Protein AF-B5B8T0-F1 (afdb_monomer_lite)

Foldseek 3Di:
DDDDPCVVVVWDWDDDPPDTHIPDDDPPDDPPPQPPVSVVVVVVVVD

Structure (mmCIF, N/CA/C/O backbone):
data_AF-B5B8T0-F1
#
_entry.id   AF-B5B8T0-F1
#
loop_
_atom_site.group_PDB
_atom_site.id
_atom_site.type_symbol
_atom_site.label_atom_id
_atom_site.label_alt_id
_atom_site.label_comp_id
_atom_site.label_asym_id
_atom_site.label_entity_id
_atom_site.label_seq_id
_atom_site.pdbx_PDB_ins_code
_atom_site.Cartn_x
_atom_site.Cartn_y
_atom_site.Cartn_z
_atom_site.occupancy
_atom_site.B_iso_or_equiv
_atom_site.auth_seq_id
_atom_site.auth_comp_id
_atom_site.auth_asym_id
_atom_site.auth_atom_id
_atom_site.pdbx_PDB_model_num
ATOM 1 N N . MET A 1 1 ? 1.658 -4.111 -28.114 1.00 71.06 1 MET A N 1
ATOM 2 C CA . MET A 1 1 ? 1.303 -2.930 -27.299 1.00 71.06 1 MET A CA 1
ATOM 3 C C . MET A 1 1 ? 2.526 -2.571 -26.479 1.00 71.06 1 MET A C 1
ATOM 5 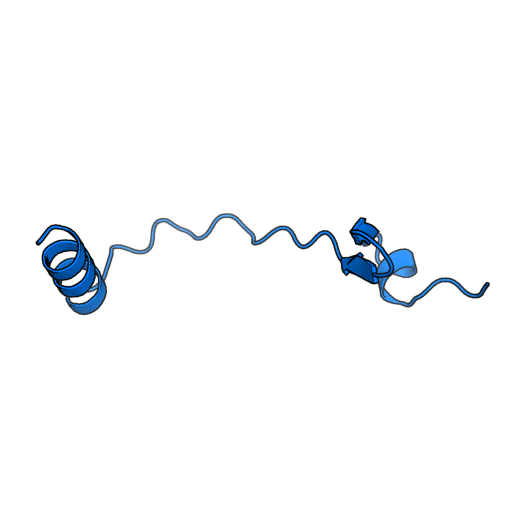O O . MET A 1 1 ? 3.235 -3.491 -26.083 1.00 71.06 1 MET A O 1
ATOM 9 N N . ALA A 1 2 ? 2.830 -1.284 -26.316 1.00 83.00 2 ALA A N 1
ATOM 10 C CA . ALA A 1 2 ? 3.887 -0.881 -25.394 1.00 83.00 2 ALA A CA 1
ATOM 11 C C . ALA A 1 2 ? 3.467 -1.280 -23.975 1.00 83.00 2 ALA A C 1
ATOM 13 O O . ALA A 1 2 ? 2.284 -1.163 -23.646 1.00 83.00 2 ALA A O 1
ATOM 14 N N . LYS A 1 3 ? 4.411 -1.790 -23.180 1.00 81.12 3 LYS A N 1
ATOM 15 C CA . LYS A 1 3 ? 4.161 -2.047 -21.762 1.00 81.12 3 LYS A CA 1
ATOM 16 C C . LYS A 1 3 ? 3.858 -0.720 -21.081 1.00 81.12 3 LYS A C 1
ATOM 18 O O . LYS A 1 3 ? 4.450 0.302 -21.430 1.00 81.12 3 LYS A O 1
ATOM 23 N N . SER A 1 4 ? 2.918 -0.721 -20.144 1.00 88.50 4 SER A N 1
ATOM 24 C CA . SER A 1 4 ? 2.748 0.452 -19.293 1.00 88.50 4 SER A CA 1
ATOM 25 C C . SER A 1 4 ? 3.935 0.557 -18.330 1.00 88.50 4 SER A C 1
ATOM 27 O O . SER A 1 4 ? 4.548 -0.450 -17.971 1.00 88.50 4 SER A O 1
ATOM 29 N N . LEU A 1 5 ? 4.228 1.769 -17.854 1.00 92.19 5 LEU A N 1
ATOM 30 C CA . LEU A 1 5 ? 5.239 1.995 -16.813 1.00 92.19 5 LEU A CA 1
ATOM 31 C C . LEU A 1 5 ? 5.014 1.084 -15.591 1.00 92.19 5 LEU A C 1
ATOM 33 O O . LEU A 1 5 ? 5.961 0.620 -14.966 1.00 92.19 5 LEU A O 1
ATOM 37 N N . PHE A 1 6 ? 3.753 0.802 -15.259 1.00 90.44 6 PHE A N 1
ATOM 38 C CA . PHE A 1 6 ? 3.408 -0.069 -14.142 1.00 90.44 6 PHE A CA 1
ATOM 39 C C . PHE A 1 6 ? 3.857 -1.517 -14.378 1.00 90.44 6 PHE A C 1
ATOM 41 O O . PHE A 1 6 ? 4.413 -2.124 -13.469 1.00 90.44 6 PHE A O 1
ATOM 48 N N . GLU A 1 7 ? 3.692 -2.052 -15.592 1.00 91.25 7 GLU A N 1
ATOM 49 C CA . GLU A 1 7 ? 4.180 -3.395 -15.948 1.00 91.25 7 GLU A CA 1
ATOM 50 C C . GLU A 1 7 ? 5.711 -3.462 -15.978 1.00 91.25 7 GLU A C 1
ATOM 52 O O . GLU A 1 7 ? 6.297 -4.483 -15.620 1.00 91.25 7 GLU A O 1
ATOM 57 N N . GLU A 1 8 ? 6.375 -2.378 -16.388 1.00 93.00 8 GLU A N 1
ATOM 58 C CA . GLU A 1 8 ? 7.840 -2.279 -16.368 1.00 93.00 8 GLU A CA 1
ATOM 59 C C . GLU A 1 8 ? 8.400 -2.285 -14.941 1.00 93.00 8 GLU A C 1
ATOM 61 O O . GLU A 1 8 ? 9.437 -2.897 -14.690 1.00 93.00 8 GLU A O 1
ATOM 66 N N . LEU A 1 9 ? 7.677 -1.687 -13.991 1.00 91.88 9 LEU A N 1
ATOM 67 C CA . LEU A 1 9 ? 7.994 -1.711 -12.561 1.00 91.88 9 LEU A CA 1
ATOM 68 C C . LEU A 1 9 ? 7.566 -3.023 -11.868 1.00 91.88 9 LEU A C 1
ATOM 70 O O . LEU A 1 9 ? 7.664 -3.133 -10.647 1.00 91.88 9 LEU A O 1
ATOM 74 N N . GLY A 1 10 ? 7.100 -4.026 -12.624 1.00 89.19 10 GLY A N 1
ATOM 75 C CA . GLY A 1 10 ? 6.693 -5.337 -12.103 1.00 89.19 10 GLY A CA 1
ATOM 76 C C . GLY A 1 10 ? 5.262 -5.399 -11.556 1.00 89.19 10 GLY A C 1
ATOM 77 O O . GLY A 1 10 ? 4.869 -6.413 -10.973 1.00 89.19 10 GLY A O 1
ATOM 78 N N . GLY A 1 11 ? 4.476 -4.341 -11.752 1.00 91.25 11 GLY A N 1
ATOM 79 C CA . GLY A 1 11 ? 3.051 -4.306 -11.456 1.00 91.25 11 GLY A CA 1
ATOM 80 C C . GLY A 1 11 ? 2.258 -5.269 -12.340 1.00 91.25 11 GLY A C 1
ATOM 81 O O . GLY A 1 11 ? 2.628 -5.565 -13.477 1.00 91.25 11 GLY A O 1
ATOM 82 N N . LYS A 1 12 ? 1.149 -5.782 -11.805 1.00 93.06 12 LYS A N 1
ATOM 83 C CA . LYS A 1 12 ? 0.261 -6.724 -12.500 1.00 93.06 12 LYS A CA 1
ATOM 84 C C . LYS A 1 12 ? -1.129 -6.129 -12.617 1.00 93.06 12 LYS A C 1
ATOM 86 O O . LYS A 1 12 ? -1.583 -5.469 -11.690 1.00 93.06 12 LYS A O 1
ATOM 91 N N . TYR A 1 13 ? -1.805 -6.389 -13.726 1.00 93.38 13 TYR A N 1
ATOM 92 C CA . TYR A 1 13 ? -3.210 -6.039 -13.895 1.00 93.38 13 TYR A CA 1
ATOM 93 C C . TYR A 1 13 ? -4.085 -7.286 -13.822 1.00 93.38 13 TYR A C 1
ATOM 95 O O . TYR A 1 13 ? -3.712 -8.349 -14.318 1.00 93.38 13 TYR A O 1
ATOM 103 N N . GLU A 1 14 ? -5.276 -7.120 -13.265 1.00 93.31 14 GLU A N 1
ATOM 104 C CA . GLU A 1 14 ? -6.361 -8.088 -13.300 1.00 93.31 14 GLU A CA 1
ATOM 105 C C . GLU A 1 14 ? -7.499 -7.539 -14.161 1.00 93.31 14 GLU A C 1
ATOM 107 O O . G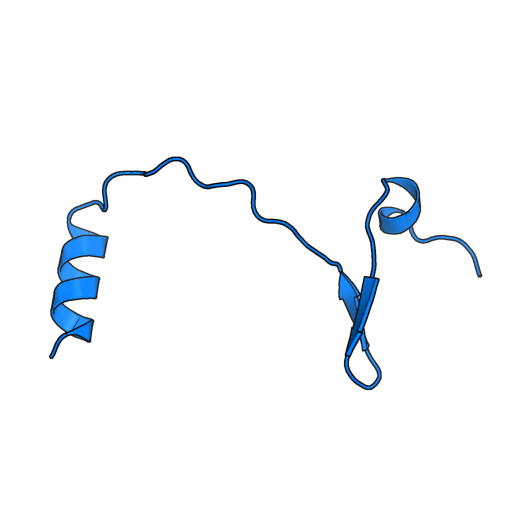LU A 1 14 ? -7.819 -6.350 -14.110 1.00 93.31 14 GLU A O 1
ATOM 112 N N . ARG A 1 15 ? -8.119 -8.393 -14.977 1.00 93.81 15 ARG A N 1
ATOM 113 C CA . ARG A 1 15 ? -9.256 -7.984 -15.798 1.00 93.81 15 ARG A CA 1
ATOM 114 C C . ARG A 1 15 ? -10.554 -8.165 -15.022 1.00 93.81 15 ARG A C 1
ATOM 116 O O . ARG A 1 15 ? -10.927 -9.290 -14.705 1.00 93.81 15 ARG A O 1
ATOM 123 N N . GLN A 1 16 ? -11.273 -7.069 -14.812 1.00 93.69 16 GLN A N 1
ATOM 124 C CA . GLN A 1 16 ? -12.613 -7.070 -14.237 1.00 93.69 16 GLN A CA 1
ATOM 125 C C . GLN A 1 16 ? -13.594 -6.489 -15.255 1.00 93.69 16 GLN A C 1
ATOM 127 O O . GLN A 1 16 ? -13.597 -5.289 -15.536 1.00 93.69 16 GLN A O 1
ATOM 132 N N . GLY A 1 17 ? -1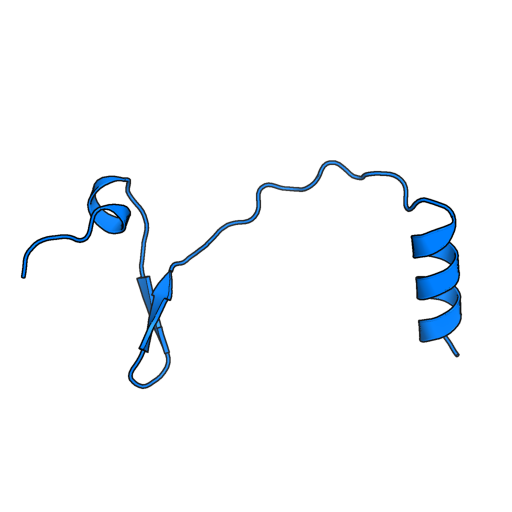4.394 -7.371 -15.861 1.00 93.25 17 GLY A N 1
ATOM 133 C CA . GLY A 1 17 ? -15.258 -7.023 -16.990 1.00 93.25 17 GLY A CA 1
ATOM 134 C C . GLY A 1 17 ? -14.447 -6.467 -18.166 1.00 93.25 17 GLY A C 1
ATOM 135 O O . GLY A 1 17 ? -13.583 -7.152 -18.727 1.00 93.25 17 GLY A O 1
ATOM 136 N N . ASP A 1 18 ? -14.706 -5.207 -18.504 1.00 95.31 18 ASP A N 1
ATOM 137 C CA . ASP A 1 18 ? -14.032 -4.487 -19.590 1.00 95.31 18 ASP A CA 1
ATOM 138 C C . ASP A 1 18 ? -12.835 -3.643 -19.122 1.00 95.31 18 ASP A C 1
ATOM 140 O O . ASP A 1 18 ? -12.168 -3.009 -19.938 1.00 95.31 18 ASP A O 1
ATOM 144 N N . TYR A 1 19 ? -12.522 -3.661 -17.823 1.00 93.38 19 TYR A N 1
ATOM 145 C CA . TYR A 1 19 ? -11.450 -2.865 -17.231 1.00 93.38 19 TYR A CA 1
ATOM 146 C C . TYR A 1 19 ? -10.240 -3.718 -16.839 1.00 93.38 19 TYR A C 1
ATOM 148 O O . TYR A 1 19 ? -10.374 -4.864 -16.407 1.00 93.38 19 TYR A O 1
ATOM 156 N N . LEU A 1 20 ? -9.048 -3.127 -16.955 1.00 92.62 20 LEU A N 1
ATOM 157 C CA . LEU A 1 20 ? -7.810 -3.639 -16.366 1.00 92.62 20 LEU A CA 1
ATOM 158 C C . LEU A 1 20 ? -7.531 -2.868 -15.074 1.00 92.62 20 LEU A C 1
ATOM 160 O O . LEU A 1 20 ? -7.308 -1.659 -15.107 1.00 92.62 20 LEU A O 1
ATOM 164 N N . ILE A 1 21 ? -7.552 -3.568 -13.944 1.00 93.50 21 ILE A N 1
ATOM 165 C CA . ILE A 1 21 ? -7.385 -3.000 -12.606 1.00 93.50 21 ILE A CA 1
ATOM 166 C C . ILE A 1 21 ? -6.001 -3.383 -12.071 1.00 93.50 21 ILE A C 1
ATOM 168 O O . ILE A 1 21 ? -5.634 -4.556 -12.137 1.00 93.50 21 ILE A O 1
ATOM 172 N N . PRO A 1 22 ? -5.194 -2.430 -11.575 1.00 93.44 22 PRO A N 1
ATOM 173 C CA . PRO A 1 22 ? -3.881 -2.740 -11.023 1.00 93.44 22 PRO A CA 1
ATOM 174 C C . PRO A 1 22 ? -4.010 -3.551 -9.726 1.00 93.44 22 PRO A C 1
ATOM 176 O O . PRO A 1 22 ? -4.756 -3.185 -8.819 1.00 93.44 22 PRO A O 1
ATOM 179 N N . CYS A 1 23 ? -3.238 -4.630 -9.618 1.00 90.81 23 CYS A N 1
ATOM 180 C CA . CYS A 1 23 ? -3.097 -5.415 -8.399 1.00 90.81 23 CYS A CA 1
ATOM 181 C C . CYS A 1 23 ? -2.221 -4.638 -7.408 1.00 90.81 23 CYS A C 1
ATOM 183 O O . CYS A 1 23 ? -0.994 -4.748 -7.429 1.00 90.81 23 CYS A O 1
ATOM 185 N N . LEU A 1 24 ? -2.850 -3.825 -6.562 1.00 87.75 24 LEU A N 1
ATOM 186 C CA . LEU A 1 24 ? -2.173 -3.070 -5.514 1.00 87.75 24 LEU A CA 1
ATOM 187 C C . LEU A 1 24 ? -2.177 -3.881 -4.218 1.00 87.75 24 LEU A C 1
ATOM 189 O O . LEU A 1 24 ? -3.232 -4.194 -3.673 1.00 87.75 24 LEU A O 1
ATOM 193 N N . THR A 1 25 ? -0.993 -4.205 -3.708 1.00 82.06 25 THR A N 1
ATOM 194 C CA . THR A 1 25 ? -0.835 -4.690 -2.336 1.00 82.06 25 THR A CA 1
ATOM 195 C C . THR A 1 25 ? -0.563 -3.496 -1.439 1.00 82.06 25 THR A C 1
ATOM 197 O O . THR A 1 25 ? 0.477 -2.848 -1.571 1.00 82.06 25 THR A O 1
ATOM 200 N N . VAL A 1 26 ? -1.488 -3.206 -0.529 1.00 78.38 26 VAL A N 1
ATOM 201 C CA . VAL A 1 26 ? -1.201 -2.298 0.583 1.00 78.38 26 VAL A CA 1
ATOM 202 C C . VAL A 1 26 ? -0.155 -3.006 1.455 1.00 78.38 26 VAL A C 1
ATOM 204 O O . VAL A 1 26 ? -0.338 -4.195 1.739 1.00 78.38 26 VAL A O 1
ATOM 207 N N . PRO A 1 27 ? 0.970 -2.359 1.821 1.00 78.56 27 PRO A N 1
ATOM 208 C CA . PRO A 1 27 ? 1.870 -2.939 2.811 1.00 78.56 27 PRO A CA 1
ATOM 209 C C . PRO A 1 27 ? 1.063 -3.250 4.072 1.00 78.56 27 PRO A C 1
ATOM 211 O O . PRO A 1 27 ? 0.075 -2.571 4.345 1.00 78.56 27 PRO A O 1
ATOM 214 N N . ALA A 1 28 ? 1.461 -4.273 4.827 1.00 78.12 28 ALA A N 1
ATOM 215 C CA . ALA A 1 28 ? 0.866 -4.477 6.139 1.00 78.12 28 ALA A CA 1
ATOM 216 C C . ALA A 1 28 ? 1.035 -3.168 6.918 1.00 78.12 28 ALA A C 1
ATOM 218 O O . ALA A 1 28 ? 2.166 -2.735 7.152 1.00 78.12 28 ALA A O 1
ATOM 219 N N . GLU A 1 29 ? -0.079 -2.502 7.220 1.00 74.12 29 GLU A N 1
ATOM 220 C CA . GLU A 1 29 ? -0.052 -1.391 8.155 1.00 74.12 29 GLU A CA 1
ATOM 221 C C . GLU A 1 29 ? 0.549 -1.953 9.445 1.00 74.12 29 GLU A C 1
ATOM 223 O O . GLU A 1 29 ? 0.187 -3.053 9.878 1.00 74.12 29 GLU A O 1
ATOM 228 N N . GLU A 1 30 ? 1.508 -1.239 10.039 1.00 69.69 30 GLU A N 1
ATOM 229 C CA . GLU A 1 30 ? 1.819 -1.496 11.442 1.00 69.69 30 GLU A CA 1
ATOM 230 C C . GLU A 1 30 ? 0.489 -1.443 12.200 1.00 69.69 30 GLU A C 1
AT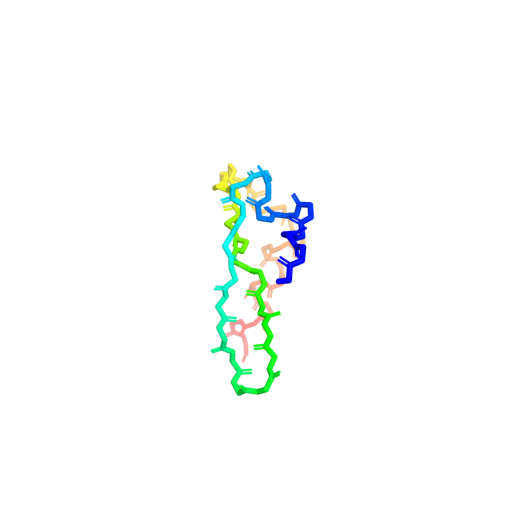OM 232 O O . GLU A 1 30 ? -0.382 -0.653 11.829 1.00 69.69 30 GLU A O 1
ATOM 237 N N . GLU A 1 31 ? 0.300 -2.293 13.214 1.00 65.31 31 GLU A N 1
ATOM 238 C CA . GLU A 1 31 ? -0.868 -2.225 14.096 1.00 65.31 31 GLU A CA 1
ATOM 239 C C . GLU A 1 31 ? -0.840 -0.878 14.835 1.00 65.31 31 GLU A C 1
ATOM 241 O O . GLU A 1 31 ? -0.434 -0.763 15.991 1.00 65.31 31 GLU A O 1
ATOM 246 N N . LEU A 1 32 ? -1.217 0.189 14.135 1.00 66.88 32 LEU A N 1
ATOM 247 C CA . LEU A 1 32 ? -1.352 1.515 14.676 1.00 66.88 32 LEU A CA 1
ATOM 248 C C . LEU A 1 32 ? -2.533 1.414 15.621 1.00 66.88 32 LEU A C 1
ATOM 250 O O . LEU A 1 32 ? -3.663 1.142 15.207 1.00 66.88 32 LEU A O 1
ATOM 254 N N . ALA A 1 33 ? -2.244 1.583 16.911 1.00 71.69 33 ALA A N 1
ATOM 255 C CA . ALA A 1 33 ? -3.264 1.610 17.938 1.00 71.69 33 ALA A CA 1
ATOM 256 C C . ALA A 1 33 ? -4.384 2.542 17.473 1.00 71.69 33 ALA A C 1
ATOM 258 O O . ALA A 1 33 ? -4.138 3.699 17.120 1.00 71.69 33 ALA A O 1
ATOM 259 N N . ILE A 1 34 ? -5.606 2.013 17.436 1.00 70.56 34 ILE A N 1
ATOM 260 C CA . ILE A 1 34 ? -6.771 2.766 17.004 1.00 70.56 34 ILE A CA 1
ATOM 261 C C . ILE A 1 34 ? -6.876 3.985 17.922 1.00 70.56 34 ILE A C 1
ATOM 263 O O . ILE A 1 34 ? -7.224 3.874 19.098 1.00 70.56 34 ILE A O 1
ATOM 267 N N . CYS A 1 35 ? -6.535 5.162 17.396 1.00 75.00 35 CYS A N 1
ATOM 268 C CA . CYS A 1 35 ? -6.690 6.412 18.125 1.00 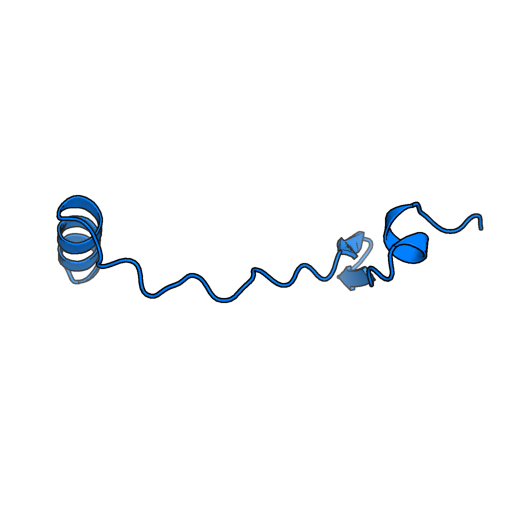75.00 35 CYS A CA 1
ATOM 269 C C . CYS A 1 35 ? -8.150 6.557 18.583 1.00 75.00 35 CYS A C 1
ATOM 271 O O . CYS A 1 35 ? -9.059 5.981 17.985 1.00 75.00 35 CYS A O 1
ATOM 273 N N . ILE A 1 36 ? -8.400 7.381 19.604 1.00 82.00 36 ILE A N 1
ATOM 274 C CA . ILE A 1 36 ? -9.722 7.549 20.245 1.00 82.00 36 ILE A CA 1
ATOM 275 C C . ILE A 1 36 ? -10.874 7.692 19.224 1.00 82.00 36 ILE A C 1
ATOM 277 O O . ILE A 1 36 ? -11.969 7.178 19.441 1.00 82.00 36 ILE A O 1
ATOM 281 N N . TRP A 1 37 ? -10.632 8.345 18.084 1.00 83.19 37 TRP A N 1
ATOM 282 C CA . TRP A 1 37 ? -11.605 8.497 16.998 1.00 83.19 37 TRP A CA 1
ATOM 283 C C . TRP A 1 37 ? -11.983 7.196 16.287 1.00 83.19 37 TRP A C 1
ATOM 285 O O . TRP A 1 37 ? -13.165 6.984 16.024 1.00 83.19 37 TRP A O 1
ATOM 295 N N . GLY A 1 38 ? -11.024 6.314 16.011 1.00 84.88 38 GLY A N 1
ATOM 296 C CA . GLY A 1 38 ? -11.320 5.014 15.415 1.00 84.88 38 GLY A CA 1
ATOM 297 C C . GLY A 1 38 ? -12.051 4.097 16.398 1.00 84.88 38 GLY A C 1
ATOM 298 O O . GLY A 1 38 ? -12.961 3.380 15.995 1.00 84.88 38 GLY A O 1
ATOM 299 N N . GLN A 1 39 ? -11.747 4.194 17.698 1.00 82.31 39 GLN A N 1
ATOM 300 C CA . GLN A 1 39 ? -12.444 3.423 18.730 1.00 82.31 39 GLN A CA 1
ATOM 301 C C . GLN A 1 39 ? -13.913 3.852 18.823 1.00 82.31 39 GLN A C 1
ATOM 303 O O . GLN A 1 39 ? -14.810 3.018 18.768 1.00 82.31 39 GLN A O 1
ATOM 308 N N . ARG A 1 40 ? -14.167 5.168 18.851 1.00 84.88 40 ARG A N 1
ATOM 309 C CA . ARG A 1 40 ? -15.529 5.725 18.842 1.00 84.88 40 ARG A CA 1
ATOM 310 C C . ARG A 1 40 ? -16.300 5.378 17.569 1.00 84.88 40 ARG A C 1
ATOM 312 O O . ARG A 1 40 ? -17.509 5.183 17.632 1.00 84.88 40 ARG A O 1
ATOM 319 N N . HIS A 1 41 ? -15.625 5.314 16.423 1.00 84.75 41 HIS A N 1
ATOM 320 C CA . HIS A 1 41 ? -16.247 4.900 15.167 1.00 84.75 41 HIS A CA 1
ATOM 321 C C . HIS A 1 41 ? -16.637 3.417 15.180 1.00 84.75 41 HIS A C 1
ATOM 323 O O . HIS A 1 41 ? -17.750 3.080 14.784 1.00 84.75 41 HIS A O 1
ATOM 329 N N . LEU A 1 42 ? -15.767 2.541 15.693 1.00 84.12 42 LEU A N 1
ATOM 330 C CA . LEU A 1 42 ? -16.093 1.127 15.889 1.00 84.12 42 LEU A CA 1
ATOM 331 C C . LEU A 1 42 ? -17.277 0.939 16.841 1.00 84.12 42 LEU A C 1
ATOM 333 O O . LEU A 1 42 ? -18.152 0.122 16.565 1.00 84.12 42 LEU A O 1
ATOM 337 N N . ASP A 1 43 ? -17.326 1.699 17.935 1.00 85.44 43 ASP A N 1
ATOM 338 C CA . ASP A 1 43 ? -18.438 1.643 18.887 1.00 85.44 43 ASP A CA 1
ATOM 339 C C . ASP A 1 43 ? -19.755 2.128 18.260 1.00 85.44 43 ASP A C 1
ATOM 341 O O . ASP A 1 43 ? -20.814 1.593 18.575 1.00 85.44 43 ASP A O 1
ATOM 345 N N . TYR A 1 44 ? -19.691 3.099 17.343 1.00 83.44 44 TYR A N 1
ATOM 346 C CA . TYR A 1 44 ? -20.846 3.552 16.566 1.00 83.44 44 TYR A CA 1
ATOM 347 C C . TYR A 1 44 ? -21.339 2.492 15.571 1.00 83.44 44 TYR A C 1
ATOM 349 O O . TYR A 1 44 ? -22.539 2.281 15.472 1.00 83.44 44 TYR A O 1
ATOM 357 N N . ILE A 1 45 ? -20.439 1.801 14.860 1.00 86.56 45 ILE A N 1
ATOM 358 C CA . ILE A 1 45 ? -20.809 0.751 13.887 1.00 86.56 45 ILE A CA 1
ATOM 359 C C . ILE A 1 45 ? -21.426 -0.481 14.569 1.00 86.56 45 ILE A C 1
ATOM 361 O O 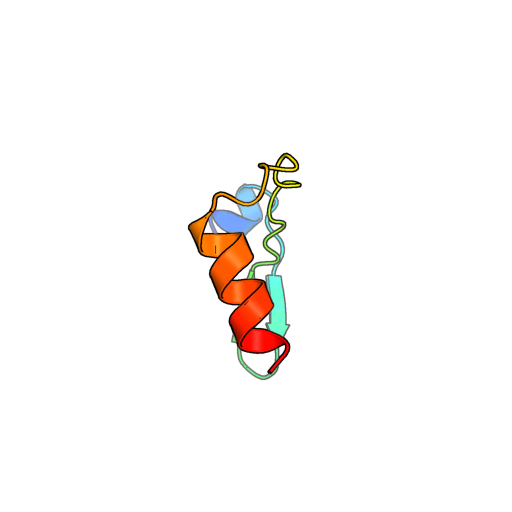. ILE A 1 45 ? -22.186 -1.219 13.949 1.00 86.56 45 ILE A O 1
ATOM 365 N N . LYS A 1 46 ? -21.082 -0.738 15.835 1.00 74.88 46 LYS A N 1
ATOM 366 C CA . LYS A 1 46 ? -21.644 -1.850 16.616 1.00 74.88 46 LYS A CA 1
ATOM 367 C C . LYS A 1 46 ? -23.077 -1.600 17.114 1.00 74.88 46 LYS A C 1
ATOM 369 O O . LYS A 1 46 ? -23.643 -2.522 17.703 1.00 74.88 46 LYS A O 1
ATOM 374 N N . GLN A 1 47 ? -23.628 -0.396 16.930 1.00 56.09 47 GLN A N 1
ATOM 375 C CA . GLN A 1 47 ? -25.038 -0.074 17.200 1.00 56.09 47 GLN A CA 1
ATOM 376 C C . GLN A 1 47 ? -25.898 -0.306 15.960 1.00 56.09 47 GLN A C 1
ATOM 378 O O . GLN A 1 47 ? -27.034 -0.793 16.151 1.00 56.09 47 GLN A O 1
#

Sequence (47 aa):
MAKSLFEELGGKYERQGDYLIPCLTVPAEEELAICIWGQRHLDYIKQ

pLDDT: mean 84.11, std 9.2, range [56.09, 95.31]

InterPro domains:
  IPR026989 Transposon-encoded protein TnpV [PF14198] (12-47)

Secondary structure (DSSP, 8-state):
-PPPHHHHTT--EEEETTEEEE-------------HHHHHHHHHHT-

Organism: Streptococcus pneumoniae (NCBI:txid1313)

Radius of gyration: 18.23 Å; chains: 1; bounding box: 33×17×48 Å